Protein AF-A0A7S1VDK8-F1 (afdb_monomer_lite)

Organism: NCBI:txid1486929

Foldseek 3Di:
DVVVVVCVVCVVVVHDDDDDPDDPLVVQLVCQVVVVDDEAEDQDPVNVLSVRQWYWYPQDPVRDTDIDGSVCQLVDPLRNPADSNLNNQLVVCCPDPVHGHDPPDHSVNSSVVSSVPPDPDD

pLDDT: mean 92.48, std 7.74, range [46.47, 98.12]

Sequence (122 aa):
EMAAAAAAVCRALGVEVVRAPREADPQLAWLSRAGLVDAVITVDSDLLAYAVPVVVTQLRPDGVCNIYRRANLPRVPHAGSLSAQSFRHACILCGCDFLARVWGTSPDKAFQLVARNPEPTA

Secondary structure (DSSP, 8-state):
-HHHHHHHHHHHTT---PPPSS-HHHHHHHHHHTTS-S-EE-S-SHHHHTT-SEEEES--TTS--EEEEGGGGGGSTTTTT--HHHHHHHHHHT-BTTBPPPTT--HHHHHHHHHHSPPPP-

InterPro domains:
  IPR006084 XPG/Rad2 endonuclease [PR00853] (10-27)
  IPR006084 XPG/Rad2 endonuclease [PR00853] (31-51)
  IPR006084 XPG/Rad2 endonuclease [PR00853] (87-102)
  IPR006084 XPG/Rad2 endonuclease [PTHR11081] (6-115)
  IPR006086 XPG-I domain [PF00867] (14-97)
  IPR006086 XPG-I domain [SM00484] (11-98)
  IPR019974 XPG conserved site [PS00842] (14-28)
  IPR029060 PIN-like domain superfamily [SSF88723] (2-97)

Radius of gyration: 16.85 Å; chains: 1; bounding box: 35×29×46 Å

Structure (mmCIF, N/CA/C/O backbone):
data_AF-A0A7S1VDK8-F1
#
_entry.id   AF-A0A7S1VDK8-F1
#
loop_
_atom_site.group_PDB
_atom_site.id
_atom_site.type_symbol
_atom_site.label_atom_id
_atom_site.label_alt_id
_atom_site.label_comp_id
_atom_site.label_asym_id
_atom_site.label_entity_id
_atom_site.label_seq_id
_atom_site.pdbx_PDB_ins_code
_atom_site.Cartn_x
_atom_site.Cartn_y
_atom_site.Cartn_z
_atom_site.occupancy
_atom_site.B_iso_or_equiv
_atom_site.auth_seq_id
_atom_site.auth_comp_id
_atom_site.auth_asym_id
_atom_site.auth_atom_id
_atom_site.pdbx_PDB_model_num
ATOM 1 N N . GLU A 1 1 ? -16.971 -15.876 7.086 1.00 68.00 1 GLU A N 1
ATOM 2 C CA . GLU A 1 1 ? -17.187 -16.064 8.537 1.00 68.00 1 GLU A CA 1
ATOM 3 C C . GLU A 1 1 ? -16.184 -15.273 9.382 1.00 68.00 1 GLU A C 1
ATOM 5 O O . GLU A 1 1 ? -16.603 -14.347 10.066 1.00 68.00 1 GLU A O 1
ATOM 10 N N . MET A 1 2 ? -14.869 -15.506 9.238 1.00 90.50 2 MET A N 1
ATOM 11 C CA . MET A 1 2 ? -13.826 -14.783 9.997 1.00 90.50 2 MET A CA 1
ATOM 12 C C . MET A 1 2 ? -13.883 -13.251 9.879 1.00 90.50 2 MET A C 1
ATOM 14 O O . MET A 1 2 ? -13.807 -12.561 10.888 1.00 90.50 2 MET A O 1
ATOM 18 N N . ALA A 1 3 ? -14.067 -12.703 8.673 1.00 90.19 3 ALA A N 1
ATOM 19 C CA . ALA A 1 3 ? -14.117 -11.249 8.479 1.00 90.19 3 ALA A CA 1
ATOM 20 C C . ALA A 1 3 ? -15.297 -10.583 9.214 1.00 90.19 3 ALA A C 1
ATOM 22 O O . ALA A 1 3 ? -15.162 -9.485 9.746 1.00 90.19 3 ALA A O 1
ATOM 23 N N . ALA A 1 4 ? -16.452 -11.254 9.276 1.00 91.50 4 ALA A N 1
ATOM 24 C CA . ALA A 1 4 ? -17.625 -10.738 9.979 1.00 91.50 4 ALA A CA 1
ATOM 25 C C . ALA A 1 4 ? -17.426 -10.775 11.501 1.00 91.50 4 ALA A C 1
ATOM 27 O O . ALA A 1 4 ? -17.778 -9.814 12.184 1.00 91.50 4 ALA A O 1
ATOM 28 N N . ALA A 1 5 ? -16.811 -11.845 12.016 1.00 95.88 5 ALA A N 1
ATOM 29 C CA . ALA A 1 5 ? -16.450 -11.955 13.426 1.00 95.88 5 ALA A CA 1
ATOM 30 C C . ALA A 1 5 ? -15.423 -10.884 13.830 1.00 95.88 5 ALA A C 1
ATOM 32 O O . ALA A 1 5 ? -15.636 -10.173 14.810 1.00 95.88 5 ALA A O 1
ATOM 33 N N . ALA A 1 6 ? -14.366 -10.693 13.032 1.00 95.50 6 ALA A N 1
ATOM 34 C CA . ALA A 1 6 ? -13.381 -9.636 13.254 1.00 95.50 6 ALA A CA 1
ATOM 35 C C . ALA A 1 6 ? -14.037 -8.245 13.258 1.00 95.50 6 ALA A C 1
ATOM 37 O O . ALA A 1 6 ? -13.816 -7.456 14.175 1.00 95.50 6 ALA A O 1
ATOM 38 N N . ALA A 1 7 ? -14.923 -7.973 12.294 1.00 95.81 7 ALA A N 1
ATOM 39 C CA . ALA A 1 7 ? -15.669 -6.720 12.240 1.00 95.81 7 ALA A CA 1
ATOM 40 C C . ALA A 1 7 ? -16.547 -6.493 13.483 1.00 95.81 7 ALA A C 1
ATOM 42 O O . ALA A 1 7 ? -16.652 -5.363 13.958 1.00 95.81 7 ALA A O 1
ATOM 43 N N . ALA A 1 8 ? -17.183 -7.540 14.018 1.00 96.50 8 ALA A N 1
ATOM 44 C CA . ALA A 1 8 ? -17.976 -7.440 15.241 1.00 96.50 8 ALA A CA 1
ATOM 45 C C . ALA A 1 8 ? -17.106 -7.092 16.460 1.00 96.50 8 ALA A C 1
ATOM 47 O O . ALA A 1 8 ? -17.470 -6.200 17.224 1.00 96.50 8 ALA A O 1
ATOM 48 N N . VAL A 1 9 ? -15.937 -7.730 16.597 1.00 97.75 9 VAL A N 1
ATOM 49 C CA . VAL A 1 9 ? -14.976 -7.434 17.673 1.00 97.75 9 VAL A CA 1
ATOM 50 C C . VAL A 1 9 ? -14.471 -5.994 17.577 1.00 97.75 9 VAL A C 1
ATOM 52 O O . VAL A 1 9 ? -14.511 -5.273 18.570 1.00 97.75 9 VAL A O 1
ATOM 55 N N . CYS A 1 10 ? -14.067 -5.534 16.390 1.00 97.44 10 CYS A N 1
ATOM 56 C CA . CYS A 1 10 ? -13.628 -4.151 16.184 1.00 97.44 10 CYS A CA 1
ATOM 57 C C . CYS A 1 10 ? -14.706 -3.140 16.598 1.00 97.44 10 CYS A C 1
ATOM 59 O O . CYS A 1 10 ? -14.419 -2.214 17.354 1.00 97.44 10 CYS A O 1
ATOM 61 N N . ARG A 1 11 ? -15.961 -3.351 16.181 1.00 97.00 11 ARG A N 1
ATOM 62 C CA . ARG A 1 11 ? -17.072 -2.460 16.555 1.00 97.00 11 ARG A CA 1
ATOM 63 C C . ARG A 1 11 ? -17.343 -2.460 18.058 1.00 97.00 11 ARG A C 1
ATOM 65 O O . ARG A 1 11 ? -17.604 -1.400 18.614 1.00 97.00 11 ARG A O 1
ATOM 72 N N . ALA A 1 12 ? -17.250 -3.615 18.718 1.00 97.94 12 ALA A N 1
ATOM 73 C CA . ALA A 1 12 ? -17.385 -3.705 20.173 1.00 97.94 12 ALA A CA 1
ATOM 74 C C . ALA A 1 12 ? -16.277 -2.931 20.916 1.00 97.94 12 ALA A C 1
ATOM 76 O O . ALA A 1 12 ? -16.513 -2.423 22.008 1.00 97.94 12 ALA A O 1
ATOM 77 N N . LEU A 1 13 ? -15.095 -2.798 20.305 1.00 98.12 13 LEU A N 1
ATOM 78 C CA . LEU A 1 13 ? -13.973 -1.996 20.803 1.00 98.12 13 LEU A CA 1
ATOM 79 C C . LEU A 1 13 ? -14.048 -0.510 20.394 1.00 98.12 13 LEU A C 1
ATOM 81 O O . LEU A 1 13 ? -13.110 0.237 20.659 1.00 98.12 13 LEU A O 1
ATOM 85 N N . GLY A 1 14 ? -15.127 -0.070 19.736 1.00 97.81 14 GLY A N 1
ATOM 86 C CA . GLY A 1 14 ? -15.276 1.308 19.256 1.00 97.81 14 GLY A CA 1
ATOM 87 C C . GLY A 1 14 ? -14.428 1.646 18.024 1.00 97.81 14 GLY A C 1
ATOM 88 O O . GLY A 1 14 ? -14.254 2.821 17.710 1.00 97.81 14 GLY A O 1
ATOM 89 N N . VAL A 1 15 ? -13.902 0.639 17.321 1.00 97.25 15 VAL A N 1
ATOM 90 C CA . VAL A 1 15 ? -13.135 0.812 16.080 1.00 97.25 15 VAL A CA 1
ATOM 91 C C . VAL A 1 15 ? -14.088 0.826 14.887 1.00 97.25 15 VAL A C 1
ATOM 93 O O . VAL A 1 15 ? -14.901 -0.087 14.711 1.00 97.25 15 VAL A O 1
ATOM 96 N N . GLU A 1 16 ? -13.977 1.853 14.047 1.00 96.25 16 GLU A N 1
ATOM 97 C CA . GLU A 1 16 ? -14.764 1.964 12.820 1.00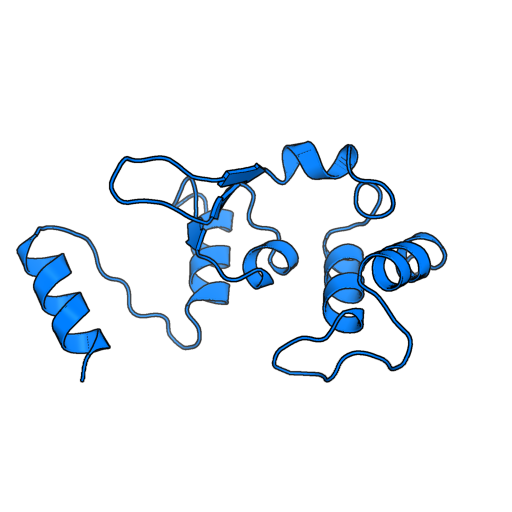 96.25 16 GLU A CA 1
ATOM 98 C C . GLU A 1 16 ? -14.393 0.856 11.823 1.00 96.25 16 GLU A C 1
ATOM 100 O O . GLU A 1 16 ? -13.220 0.562 11.589 1.00 96.25 16 GLU A O 1
ATOM 105 N N . VAL A 1 17 ? -15.408 0.233 11.216 1.00 96.25 17 VAL A N 1
ATOM 106 C CA . VAL A 1 17 ? -15.222 -0.822 10.214 1.00 96.25 17 VAL A CA 1
ATOM 107 C C . VAL A 1 17 ? -15.987 -0.474 8.951 1.00 96.25 17 VAL A C 1
ATOM 109 O O . VAL A 1 17 ? -17.217 -0.568 8.911 1.00 96.25 17 VAL A O 1
ATOM 112 N N . VAL A 1 18 ? -15.240 -0.165 7.895 1.00 94.69 18 VAL A N 1
ATOM 113 C CA . VAL A 1 18 ? -15.768 0.088 6.554 1.00 94.69 18 VAL A CA 1
ATOM 114 C C . VAL A 1 18 ? -15.617 -1.174 5.708 1.00 94.69 18 VAL A C 1
ATOM 116 O O . VAL A 1 18 ? -14.534 -1.748 5.608 1.00 94.69 18 VAL A O 1
ATOM 119 N N . ARG A 1 19 ? -16.706 -1.622 5.077 1.00 94.31 19 ARG A N 1
ATOM 120 C CA . ARG A 1 19 ? -16.663 -2.737 4.123 1.00 94.31 19 ARG A CA 1
ATOM 121 C C . ARG A 1 19 ? -16.397 -2.191 2.723 1.00 94.31 19 ARG A C 1
ATOM 123 O O . ARG A 1 19 ? -17.221 -1.448 2.198 1.00 94.31 19 ARG A O 1
ATOM 130 N N . ALA A 1 20 ? -15.278 -2.584 2.119 1.00 95.00 20 ALA A N 1
ATOM 131 C CA . ALA A 1 20 ? -14.969 -2.212 0.744 1.00 95.00 20 ALA A CA 1
ATOM 132 C C . ALA A 1 20 ? -16.025 -2.777 -0.236 1.00 95.00 20 ALA A C 1
ATOM 134 O O . ALA A 1 20 ? -16.499 -3.901 -0.038 1.00 95.00 20 ALA A O 1
ATOM 135 N N . PRO A 1 21 ? -16.387 -2.045 -1.308 1.00 93.12 21 PRO A N 1
ATOM 136 C CA . PRO A 1 21 ? -17.282 -2.557 -2.349 1.00 93.12 21 PRO A CA 1
ATOM 137 C C . PRO A 1 21 ? -16.700 -3.757 -3.106 1.00 93.12 21 PRO A C 1
ATOM 139 O O . PRO A 1 21 ? -17.446 -4.596 -3.608 1.00 93.12 21 PRO A O 1
ATOM 142 N N . ARG A 1 22 ? -15.365 -3.811 -3.210 1.00 89.88 22 ARG A N 1
ATOM 143 C CA . ARG A 1 22 ? -14.593 -4.895 -3.829 1.00 89.88 22 ARG A CA 1
ATOM 144 C C . ARG A 1 22 ? -13.382 -5.227 -2.950 1.00 89.88 22 ARG A C 1
ATOM 146 O O . ARG A 1 22 ? -13.562 -5.652 -1.816 1.00 89.88 22 ARG A O 1
ATOM 153 N N . GLU A 1 23 ? -12.172 -5.010 -3.449 1.00 92.31 23 GLU A N 1
ATOM 154 C CA . GLU A 1 23 ? -10.928 -5.230 -2.714 1.00 92.31 23 GLU A CA 1
ATOM 155 C C . GLU A 1 23 ? -10.644 -4.104 -1.715 1.00 92.31 23 GLU A C 1
ATOM 157 O O . GLU A 1 23 ? -11.031 -2.948 -1.920 1.00 92.31 23 GLU A O 1
ATOM 162 N N . ALA A 1 24 ? -9.956 -4.456 -0.627 1.00 94.38 24 ALA A N 1
ATOM 163 C CA . ALA A 1 24 ? -9.572 -3.508 0.411 1.00 94.38 24 ALA A CA 1
ATOM 164 C C . ALA A 1 24 ? -8.537 -2.493 -0.099 1.00 94.38 24 ALA A C 1
ATOM 166 O O . ALA A 1 24 ? -8.658 -1.307 0.200 1.00 94.38 24 ALA A O 1
ATOM 167 N N . ASP A 1 25 ? -7.580 -2.918 -0.921 1.00 95.25 25 ASP A N 1
ATOM 168 C CA . ASP A 1 25 ? -6.448 -2.085 -1.339 1.00 95.25 25 ASP A CA 1
ATOM 169 C C . ASP A 1 25 ? -6.857 -0.849 -2.156 1.00 95.25 25 ASP A C 1
ATOM 171 O O . ASP A 1 25 ? -6.477 0.266 -1.777 1.00 95.25 25 ASP A O 1
ATOM 175 N N . PRO A 1 26 ? -7.717 -0.958 -3.192 1.00 94.44 26 PRO A N 1
ATOM 176 C CA . PRO A 1 26 ? -8.265 0.218 -3.865 1.00 94.44 26 PRO A CA 1
ATOM 177 C C . PRO A 1 26 ? -9.051 1.144 -2.927 1.00 94.44 26 PRO A C 1
ATOM 179 O O . PRO A 1 26 ? -8.995 2.366 -3.085 1.00 94.44 26 PRO A O 1
ATOM 182 N N . GLN A 1 27 ? -9.781 0.587 -1.952 1.00 97.00 27 GLN A N 1
ATOM 183 C CA . GLN A 1 27 ? -10.560 1.371 -0.989 1.00 97.00 27 GLN A CA 1
ATOM 184 C C . GLN A 1 27 ? -9.641 2.153 -0.040 1.00 97.00 27 GLN A C 1
ATOM 186 O O . GLN A 1 27 ? -9.860 3.345 0.182 1.00 97.00 27 GLN A O 1
ATOM 191 N N . LEU A 1 28 ? -8.591 1.515 0.480 1.00 97.44 28 LEU A N 1
ATOM 192 C CA . LEU A 1 28 ? -7.576 2.139 1.332 1.00 97.44 28 LEU A CA 1
ATOM 193 C C . LEU A 1 28 ? -6.808 3.226 0.573 1.00 97.44 28 LEU A C 1
ATOM 195 O O . LEU A 1 28 ? -6.604 4.327 1.090 1.00 97.44 28 LEU A O 1
ATOM 199 N N . ALA A 1 29 ? -6.448 2.958 -0.683 1.00 96.75 29 ALA A N 1
ATOM 200 C CA . ALA A 1 29 ? -5.812 3.944 -1.543 1.00 96.75 29 ALA A CA 1
ATOM 201 C C . ALA A 1 29 ? -6.705 5.163 -1.801 1.00 96.75 29 ALA A C 1
ATOM 203 O O . ALA A 1 29 ? -6.221 6.298 -1.786 1.00 96.75 29 ALA A O 1
ATOM 204 N N . TRP A 1 30 ? -8.004 4.950 -2.022 1.00 96.81 30 TRP A N 1
ATOM 205 C CA . TRP A 1 30 ? -8.960 6.042 -2.184 1.00 96.81 30 TRP A CA 1
ATOM 206 C C . TRP A 1 30 ? -9.090 6.878 -0.907 1.00 96.81 30 TRP A C 1
ATOM 208 O O . TRP A 1 30 ? -8.961 8.098 -0.987 1.00 96.81 30 TRP A O 1
ATOM 218 N N . LEU A 1 31 ? -9.261 6.242 0.259 1.00 97.56 31 LEU A N 1
ATOM 219 C CA . LEU A 1 31 ? -9.354 6.929 1.557 1.00 97.56 31 LEU A CA 1
ATOM 220 C C . LEU A 1 31 ? -8.124 7.806 1.817 1.00 97.56 31 LEU A C 1
ATOM 222 O O . LEU A 1 31 ? -8.251 8.965 2.211 1.00 97.56 31 LEU A O 1
ATOM 226 N N . SER A 1 32 ? -6.933 7.272 1.536 1.00 97.38 32 SER A N 1
ATOM 227 C CA . SER A 1 32 ? -5.683 8.010 1.704 1.00 97.38 32 SER A CA 1
ATOM 228 C C . SER A 1 32 ? -5.583 9.199 0.743 1.00 97.38 32 SER A C 1
ATOM 230 O O . SER A 1 32 ? -5.247 10.306 1.158 1.00 97.38 32 SER A O 1
ATOM 232 N N . ARG A 1 33 ? -5.944 9.017 -0.534 1.00 94.56 33 ARG A N 1
ATOM 233 C CA . ARG A 1 33 ? -5.957 10.108 -1.527 1.00 94.56 33 ARG A CA 1
ATOM 234 C C . ARG A 1 33 ? -7.015 11.174 -1.242 1.00 94.56 33 ARG A C 1
ATOM 236 O O . ARG A 1 33 ? -6.809 12.325 -1.612 1.00 94.56 33 ARG A O 1
ATOM 243 N N . ALA A 1 34 ? -8.124 10.795 -0.612 1.00 96.69 34 ALA A N 1
ATOM 244 C CA . ALA A 1 34 ? -9.175 11.709 -0.176 1.00 96.69 34 ALA A CA 1
ATOM 245 C C . ALA A 1 34 ? -8.803 12.494 1.097 1.00 96.69 34 ALA A C 1
ATOM 247 O O . ALA A 1 34 ? -9.565 13.365 1.505 1.00 96.69 34 ALA A O 1
ATOM 248 N N . GLY A 1 35 ? -7.656 12.202 1.726 1.00 96.62 35 GLY A N 1
ATOM 249 C CA . GLY A 1 35 ? -7.225 12.853 2.967 1.00 96.62 35 GLY A CA 1
ATOM 250 C C . GLY A 1 35 ? -8.015 12.412 4.201 1.00 96.62 35 GLY A C 1
ATOM 251 O O . GLY A 1 35 ? -8.024 13.121 5.199 1.00 96.62 35 GLY A O 1
ATOM 252 N N . LEU A 1 36 ? -8.690 11.259 4.133 1.00 97.62 36 LEU A N 1
ATOM 253 C CA . LEU A 1 36 ? -9.491 10.717 5.236 1.00 97.62 36 LEU A CA 1
ATOM 254 C C . LEU A 1 36 ? -8.657 9.883 6.219 1.00 97.62 36 LEU A C 1
ATOM 256 O O . LEU A 1 36 ? -9.119 9.595 7.318 1.00 97.62 36 LEU A O 1
ATOM 260 N N . VAL A 1 37 ? -7.447 9.478 5.820 1.00 97.56 37 VAL A N 1
ATOM 261 C CA . VAL A 1 37 ? -6.500 8.727 6.656 1.00 97.56 37 VAL A CA 1
ATOM 262 C C . VAL A 1 37 ? -5.067 9.203 6.419 1.00 97.56 37 VAL A C 1
ATOM 264 O O . VAL A 1 37 ? -4.685 9.502 5.284 1.00 97.56 37 VAL A O 1
ATOM 267 N N . ASP A 1 38 ? -4.254 9.205 7.476 1.00 97.44 38 ASP A N 1
ATOM 268 C CA . ASP A 1 38 ? -2.851 9.646 7.425 1.00 97.44 38 ASP A CA 1
ATOM 269 C C . ASP A 1 38 ? -1.883 8.568 6.913 1.00 97.44 38 ASP A C 1
ATOM 271 O O . ASP A 1 38 ? -0.832 8.873 6.343 1.00 97.44 38 ASP A O 1
ATOM 275 N N . ALA A 1 39 ? -2.214 7.295 7.136 1.00 97.38 39 ALA A N 1
ATOM 276 C CA . ALA A 1 39 ? -1.391 6.153 6.757 1.00 97.38 39 ALA A CA 1
ATOM 277 C C . ALA A 1 39 ? -2.240 4.894 6.553 1.00 97.38 39 ALA A C 1
ATOM 279 O O . ALA A 1 39 ? -3.310 4.744 7.141 1.00 97.38 39 ALA A O 1
ATOM 280 N N . VAL A 1 40 ? -1.724 3.966 5.747 1.00 98.00 40 VAL A N 1
ATOM 281 C CA . VAL A 1 40 ? -2.314 2.636 5.551 1.00 98.00 40 VAL A CA 1
ATOM 282 C C . VAL A 1 40 ? -1.395 1.589 6.167 1.00 98.00 40 VAL A C 1
ATOM 284 O O . VAL A 1 40 ? -0.207 1.560 5.858 1.00 98.00 40 VAL A O 1
ATOM 287 N N . ILE A 1 41 ? -1.936 0.723 7.024 1.00 97.06 41 ILE A N 1
ATOM 288 C CA . ILE A 1 41 ? -1.204 -0.419 7.584 1.00 97.06 41 ILE A CA 1
ATOM 289 C C . ILE A 1 41 ? -1.532 -1.653 6.746 1.00 97.06 41 ILE A C 1
ATOM 291 O O . ILE A 1 41 ? -2.690 -2.056 6.674 1.00 97.06 41 ILE A O 1
ATOM 295 N N . THR A 1 42 ? -0.526 -2.249 6.112 1.00 95.75 42 THR A N 1
ATOM 296 C CA . THR A 1 42 ? -0.682 -3.467 5.305 1.00 95.75 42 THR A CA 1
ATOM 297 C C . THR A 1 42 ? 0.668 -4.155 5.105 1.00 95.75 42 THR A C 1
ATOM 299 O O . THR A 1 42 ? 1.721 -3.539 5.253 1.00 95.75 42 THR A O 1
ATOM 302 N N . VAL A 1 43 ? 0.653 -5.447 4.791 1.00 93.44 43 VAL A N 1
ATOM 303 C CA . VAL A 1 43 ? 1.836 -6.174 4.294 1.00 93.44 43 VAL A CA 1
ATOM 304 C C . VAL A 1 43 ? 1.837 -6.297 2.771 1.00 93.44 43 VAL A C 1
ATOM 306 O O . VAL A 1 43 ? 2.835 -6.736 2.207 1.00 93.44 43 VAL A O 1
ATOM 309 N N . ASP A 1 44 ? 0.741 -5.896 2.127 1.00 92.44 44 ASP A N 1
ATOM 310 C CA . ASP A 1 44 ? 0.592 -5.930 0.681 1.00 92.44 44 ASP A CA 1
ATOM 311 C C . ASP A 1 44 ? 1.343 -4.770 0.014 1.00 92.44 44 ASP A C 1
ATOM 313 O O . ASP A 1 44 ? 1.301 -3.616 0.461 1.00 92.44 44 ASP A O 1
ATOM 317 N N . SER A 1 45 ? 2.057 -5.082 -1.064 1.00 91.50 45 SER A N 1
ATOM 318 C CA . SER A 1 45 ? 2.832 -4.115 -1.837 1.00 91.50 45 SER A CA 1
ATOM 319 C C . SER A 1 45 ? 2.009 -3.363 -2.883 1.00 91.50 45 SER A C 1
ATOM 321 O O . SER A 1 45 ? 2.485 -2.345 -3.400 1.00 91.50 45 SER A O 1
ATOM 323 N N . ASP A 1 46 ? 0.779 -3.788 -3.168 1.00 93.56 46 ASP A N 1
ATOM 324 C CA . ASP A 1 46 ? -0.078 -3.175 -4.189 1.00 93.56 46 ASP A CA 1
ATOM 325 C C . ASP A 1 46 ? -0.357 -1.689 -3.920 1.00 93.56 46 ASP A C 1
ATOM 327 O O . ASP A 1 46 ? -0.427 -0.862 -4.839 1.00 93.56 46 ASP A O 1
ATOM 331 N N . LEU A 1 47 ? -0.397 -1.292 -2.646 1.00 95.31 47 LEU A N 1
ATOM 332 C CA . LEU A 1 47 ? -0.608 0.095 -2.222 1.00 95.31 47 LEU A CA 1
ATOM 333 C C . LEU A 1 47 ? 0.507 1.039 -2.709 1.00 95.31 47 LEU A C 1
ATOM 335 O O . LEU A 1 47 ? 0.272 2.244 -2.873 1.00 95.31 47 LEU A O 1
ATOM 339 N N . LEU A 1 48 ? 1.697 0.508 -3.016 1.00 94.38 48 LEU A N 1
ATOM 340 C CA . LEU A 1 48 ? 2.779 1.270 -3.643 1.00 94.38 48 LEU A CA 1
ATOM 341 C C . LEU A 1 48 ? 2.407 1.668 -5.082 1.00 94.38 48 LEU A C 1
ATOM 343 O O . LEU A 1 48 ? 2.593 2.827 -5.475 1.00 94.38 48 LEU A O 1
ATOM 347 N N . ALA A 1 49 ? 1.818 0.745 -5.849 1.00 94.25 49 ALA A N 1
ATOM 348 C CA . ALA A 1 49 ? 1.342 0.982 -7.215 1.00 94.25 49 ALA A CA 1
ATOM 349 C C . ALA A 1 49 ? 0.110 1.909 -7.252 1.00 94.25 49 ALA A C 1
ATOM 351 O O . ALA A 1 49 ? -0.058 2.709 -8.185 1.00 94.25 49 ALA A O 1
ATOM 352 N N . TYR A 1 50 ? -0.716 1.875 -6.201 1.00 95.12 50 TYR A N 1
ATOM 353 C CA . TYR A 1 50 ? -1.813 2.827 -5.989 1.00 95.12 50 TYR A CA 1
ATOM 354 C C . TYR A 1 50 ? -1.372 4.223 -5.534 1.00 95.12 50 TYR A C 1
ATOM 356 O O . TYR A 1 50 ? -2.210 5.122 -5.431 1.00 95.12 50 TYR A O 1
ATOM 364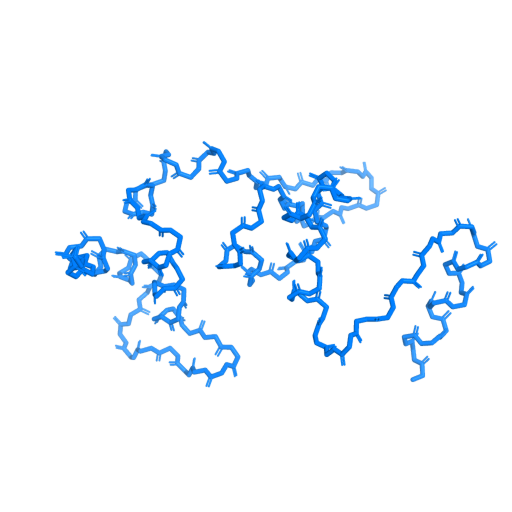 N N . ALA A 1 51 ? -0.070 4.434 -5.343 1.00 94.62 51 ALA A N 1
ATOM 365 C CA . ALA A 1 51 ? 0.520 5.712 -4.974 1.00 94.62 51 ALA A CA 1
ATOM 366 C C . ALA A 1 51 ? 0.129 6.247 -3.590 1.00 94.62 51 ALA A C 1
ATOM 368 O O . ALA A 1 51 ? 0.104 7.464 -3.387 1.00 94.62 51 ALA A O 1
ATOM 369 N N . VAL A 1 52 ? -0.108 5.354 -2.626 1.00 97.19 52 VAL A N 1
ATOM 370 C CA . VAL A 1 52 ? -0.370 5.748 -1.236 1.00 97.19 52 VAL A CA 1
ATOM 371 C C . VAL A 1 52 ? 0.836 6.514 -0.654 1.00 97.19 52 VAL A C 1
ATOM 373 O O . VAL A 1 52 ? 1.971 6.046 -0.784 1.00 97.19 52 VAL A O 1
ATOM 376 N N . PRO A 1 53 ? 0.641 7.692 -0.023 1.00 96.56 53 PRO A N 1
ATOM 377 C CA . PRO A 1 53 ? 1.737 8.513 0.497 1.00 96.56 53 PRO A CA 1
ATOM 378 C C . PRO A 1 53 ? 2.532 7.870 1.636 1.00 96.56 53 PRO A C 1
ATOM 380 O O . PRO A 1 53 ? 3.758 8.011 1.672 1.00 96.56 53 PRO A O 1
ATOM 383 N N . VAL A 1 54 ? 1.853 7.192 2.566 1.00 97.75 54 VAL A N 1
ATOM 384 C CA . VAL A 1 54 ? 2.460 6.563 3.746 1.00 97.75 54 VAL A CA 1
ATOM 385 C C . VAL A 1 54 ? 1.883 5.165 3.928 1.00 97.75 54 VAL A C 1
ATOM 387 O O . VAL A 1 54 ? 0.679 5.006 4.128 1.00 97.75 54 VAL A O 1
ATOM 390 N N . VAL A 1 55 ? 2.757 4.162 3.879 1.00 98.06 55 VAL A N 1
ATOM 391 C CA . VAL A 1 55 ? 2.398 2.759 4.109 1.00 98.06 55 VAL A CA 1
ATOM 392 C C . VAL A 1 55 ? 3.233 2.225 5.264 1.00 98.06 55 VAL A C 1
ATOM 394 O O . VAL A 1 55 ? 4.460 2.338 5.259 1.00 98.06 55 VAL A O 1
ATOM 397 N N . VAL A 1 56 ? 2.568 1.657 6.262 1.00 97.94 56 VAL A N 1
ATOM 398 C CA . VAL A 1 56 ? 3.186 1.008 7.416 1.00 97.94 56 VAL A CA 1
ATOM 399 C C . VAL A 1 56 ? 3.120 -0.496 7.195 1.00 97.94 56 VAL A C 1
ATOM 401 O O . VAL A 1 56 ? 2.041 -1.055 7.016 1.00 97.94 56 VAL A O 1
ATOM 404 N N . THR A 1 57 ? 4.274 -1.150 7.214 1.00 96.88 57 THR A N 1
ATOM 405 C CA . THR A 1 57 ? 4.410 -2.590 6.978 1.00 96.88 57 THR A CA 1
ATOM 406 C C . THR A 1 57 ? 5.079 -3.258 8.173 1.00 96.88 57 THR A C 1
ATOM 408 O O . THR A 1 57 ? 5.768 -2.604 8.959 1.00 96.88 57 THR A O 1
ATOM 411 N N . GLN A 1 58 ? 4.880 -4.571 8.317 1.00 94.81 58 GLN A N 1
ATOM 412 C CA . GLN A 1 58 ? 5.501 -5.378 9.377 1.00 94.81 58 GLN A CA 1
ATOM 413 C C . GLN A 1 58 ? 5.262 -4.820 10.795 1.00 94.81 58 GLN A C 1
ATOM 415 O O . GLN A 1 58 ? 6.157 -4.858 11.637 1.00 94.81 58 GLN A O 1
ATOM 420 N N . LEU A 1 59 ? 4.065 -4.278 11.059 1.00 96.25 59 LEU A N 1
ATOM 421 C CA . LEU A 1 59 ? 3.701 -3.782 12.385 1.00 96.25 59 LEU A CA 1
ATOM 422 C C . LEU A 1 59 ? 3.632 -4.942 13.381 1.00 96.25 59 LEU A C 1
ATOM 424 O O . LEU A 1 59 ? 2.813 -5.851 13.247 1.00 96.25 59 LEU A O 1
ATOM 428 N N . ARG A 1 60 ? 4.500 -4.889 14.386 1.00 95.31 60 ARG A N 1
ATOM 429 C CA . ARG A 1 60 ? 4.574 -5.852 15.482 1.00 95.31 60 ARG A CA 1
ATOM 430 C C . ARG A 1 60 ? 3.725 -5.405 16.678 1.00 95.31 60 ARG A C 1
ATOM 432 O O . ARG A 1 60 ? 3.486 -4.208 16.838 1.00 95.31 60 ARG A O 1
ATOM 439 N N . PRO A 1 61 ? 3.336 -6.334 17.573 1.00 95.12 61 PRO A N 1
ATOM 440 C CA . PRO A 1 61 ? 2.595 -6.000 18.794 1.00 95.12 61 PRO A CA 1
ATOM 441 C C . PRO A 1 61 ? 3.302 -5.010 19.731 1.00 95.12 61 PRO A C 1
ATOM 443 O O . PRO A 1 61 ? 2.641 -4.317 20.494 1.00 95.12 61 PRO A O 1
ATOM 446 N N . ASP A 1 62 ? 4.631 -4.928 19.676 1.00 96.50 62 ASP A N 1
ATOM 447 C CA . ASP A 1 62 ? 5.435 -3.982 20.457 1.00 96.50 62 ASP A CA 1
ATOM 448 C C . ASP A 1 62 ? 5.628 -2.619 19.765 1.00 96.50 62 ASP A C 1
ATOM 450 O O . ASP A 1 62 ? 6.408 -1.791 20.227 1.00 96.50 62 ASP A O 1
ATOM 454 N N . GLY A 1 63 ? 4.925 -2.376 18.654 1.00 94.25 63 GLY A N 1
ATOM 455 C CA . GLY A 1 63 ? 4.918 -1.100 17.936 1.00 94.25 63 GLY A CA 1
ATOM 456 C C . GLY A 1 63 ? 6.058 -0.920 16.931 1.00 94.25 63 GLY A C 1
ATOM 457 O O . GLY A 1 63 ? 6.068 0.063 16.188 1.00 94.25 63 GLY A O 1
ATOM 458 N N . VAL A 1 64 ? 7.000 -1.864 16.849 1.00 97.19 64 VAL A N 1
ATOM 459 C CA . VAL A 1 64 ? 8.054 -1.842 15.826 1.00 97.19 64 VAL A CA 1
ATOM 460 C C . VAL A 1 64 ? 7.430 -2.081 14.449 1.00 97.19 64 VAL A C 1
ATOM 462 O O . VAL A 1 64 ? 6.677 -3.035 14.260 1.00 97.19 64 VAL A O 1
ATOM 465 N N . CYS A 1 65 ? 7.742 -1.221 13.480 1.00 97.19 65 CYS A N 1
ATOM 466 C CA . CYS A 1 65 ? 7.236 -1.314 12.111 1.00 97.19 65 CYS A CA 1
ATOM 467 C C . CYS A 1 65 ? 8.202 -0.684 11.101 1.00 97.19 65 CYS A C 1
ATOM 469 O O . CYS A 1 65 ? 9.086 0.096 11.464 1.00 97.19 65 CYS A O 1
ATOM 471 N N . ASN A 1 66 ? 7.993 -0.984 9.821 1.00 96.88 66 ASN A N 1
ATOM 472 C CA . ASN A 1 66 ? 8.661 -0.308 8.715 1.00 96.88 66 ASN A CA 1
ATOM 473 C C . ASN A 1 66 ? 7.711 0.710 8.089 1.00 96.88 66 ASN A C 1
ATOM 475 O O . ASN A 1 66 ? 6.554 0.399 7.811 1.00 96.88 66 ASN A O 1
ATOM 479 N N . ILE A 1 67 ? 8.212 1.911 7.804 1.00 97.00 67 ILE A N 1
ATOM 480 C CA . ILE A 1 67 ? 7.408 2.982 7.208 1.00 97.00 67 ILE A CA 1
ATOM 481 C C . ILE A 1 67 ? 7.951 3.313 5.823 1.00 97.00 67 ILE A C 1
ATOM 483 O O . ILE A 1 67 ? 9.034 3.883 5.675 1.00 97.00 67 ILE A O 1
ATOM 487 N N . TYR A 1 68 ? 7.157 3.011 4.802 1.00 96.00 68 TYR A N 1
ATOM 488 C CA . TYR A 1 68 ? 7.343 3.552 3.468 1.00 96.00 68 TYR A CA 1
ATOM 489 C C . TYR A 1 68 ? 6.727 4.951 3.394 1.00 96.00 68 TYR A C 1
ATOM 491 O O . TYR A 1 68 ? 5.580 5.172 3.787 1.00 96.00 68 TYR A O 1
ATOM 499 N N . ARG A 1 69 ? 7.487 5.900 2.843 1.00 96.75 69 ARG A N 1
ATOM 500 C CA . ARG A 1 69 ? 6.988 7.227 2.477 1.00 96.75 69 ARG A CA 1
ATOM 501 C C . ARG A 1 69 ? 7.246 7.458 1.004 1.00 96.75 69 ARG A C 1
ATOM 503 O O . ARG A 1 69 ? 8.400 7.464 0.576 1.00 96.75 69 ARG A O 1
ATOM 510 N N . ARG A 1 70 ? 6.194 7.755 0.248 1.00 94.44 70 ARG A N 1
ATOM 511 C CA . ARG A 1 70 ? 6.301 8.092 -1.175 1.00 94.44 70 ARG A CA 1
ATOM 512 C C . ARG A 1 70 ? 7.202 9.304 -1.420 1.00 94.44 70 ARG A C 1
ATOM 514 O O . ARG A 1 70 ? 7.907 9.340 -2.417 1.00 94.44 70 ARG A O 1
ATOM 521 N N . ALA A 1 71 ? 7.260 10.245 -0.477 1.00 95.38 71 ALA A N 1
ATOM 522 C CA . ALA A 1 71 ? 8.182 11.382 -0.522 1.00 95.38 71 ALA A CA 1
ATOM 523 C C . ALA A 1 71 ? 9.673 10.977 -0.554 1.00 95.38 71 ALA A C 1
ATOM 525 O O . ALA A 1 71 ? 10.507 11.759 -1.000 1.00 95.38 71 ALA A O 1
ATOM 526 N N . ASN A 1 72 ? 10.014 9.758 -0.119 1.00 95.50 72 ASN A N 1
ATOM 527 C CA . ASN A 1 72 ? 11.373 9.219 -0.199 1.00 95.50 72 ASN A CA 1
ATOM 528 C C . ASN A 1 72 ? 11.646 8.487 -1.520 1.00 95.50 72 ASN A C 1
ATOM 530 O O . ASN A 1 72 ? 12.804 8.183 -1.804 1.00 95.50 72 ASN A O 1
ATOM 534 N N . LEU A 1 73 ? 10.619 8.224 -2.337 1.00 93.62 73 LEU A N 1
ATOM 535 C CA . LEU A 1 73 ? 10.756 7.527 -3.615 1.00 93.62 73 LEU A CA 1
ATOM 536 C C . LEU A 1 73 ? 11.779 8.178 -4.564 1.00 93.62 73 LEU A C 1
ATOM 538 O O . LEU A 1 73 ? 12.537 7.421 -5.164 1.00 93.62 73 LEU A O 1
ATOM 542 N N . PRO A 1 74 ? 11.911 9.522 -4.652 1.00 93.88 74 PRO A N 1
ATOM 543 C CA . PRO A 1 74 ? 12.946 10.170 -5.466 1.00 93.88 74 PRO A CA 1
ATOM 544 C C . PRO A 1 74 ? 14.387 9.734 -5.157 1.00 93.88 74 PRO A C 1
ATOM 546 O O . PRO A 1 74 ? 15.272 9.920 -5.984 1.00 93.88 74 PRO A O 1
ATOM 549 N N . ARG A 1 75 ? 14.639 9.149 -3.977 1.00 94.06 75 ARG A N 1
ATOM 550 C CA . ARG A 1 75 ? 15.960 8.646 -3.563 1.00 94.06 75 ARG A CA 1
ATOM 551 C C . ARG A 1 75 ? 16.238 7.218 -4.042 1.00 94.06 75 ARG A C 1
ATOM 553 O O . ARG A 1 75 ? 17.353 6.735 -3.874 1.00 94.06 75 ARG A O 1
ATOM 560 N N . VAL A 1 76 ? 15.238 6.529 -4.589 1.00 92.19 76 VAL A N 1
ATOM 561 C CA . VAL A 1 76 ? 15.343 5.134 -5.026 1.00 92.19 76 VAL A CA 1
ATOM 562 C C . VAL A 1 76 ? 15.785 5.098 -6.494 1.00 92.19 76 VAL A C 1
ATOM 564 O O . VAL A 1 76 ? 15.084 5.656 -7.345 1.00 92.19 76 VAL A O 1
ATOM 567 N N . PRO A 1 77 ? 16.913 4.443 -6.828 1.00 90.94 77 PRO A N 1
ATOM 568 C CA . PRO A 1 77 ? 17.376 4.324 -8.207 1.00 90.94 77 PRO A CA 1
ATOM 569 C C . PRO A 1 77 ? 16.300 3.752 -9.134 1.00 90.94 77 PRO A C 1
ATOM 571 O O . PRO A 1 77 ? 15.587 2.821 -8.766 1.00 90.94 77 PRO A O 1
ATOM 574 N N . HIS A 1 78 ? 16.196 4.308 -10.344 1.00 89.31 78 HIS A N 1
ATOM 575 C CA . HIS A 1 78 ? 15.229 3.955 -11.398 1.00 89.31 78 HIS A CA 1
ATOM 576 C C . HIS A 1 78 ? 13.751 4.200 -11.072 1.00 89.31 78 HIS A C 1
ATOM 578 O O . HIS A 1 78 ? 13.014 4.576 -11.973 1.00 89.31 78 HIS A O 1
ATOM 584 N N . ALA A 1 79 ? 13.313 4.042 -9.823 1.00 91.12 79 ALA A N 1
ATOM 585 C CA . ALA A 1 79 ? 11.938 4.295 -9.407 1.00 91.12 79 ALA A CA 1
ATOM 586 C C . ALA A 1 79 ? 11.662 5.781 -9.128 1.00 91.12 79 ALA A C 1
ATOM 588 O O . ALA A 1 79 ? 10.555 6.259 -9.370 1.00 91.12 79 ALA A O 1
ATOM 589 N N . GLY A 1 80 ? 12.660 6.518 -8.634 1.00 89.00 80 GLY A N 1
ATOM 590 C CA . GLY A 1 80 ? 12.498 7.894 -8.166 1.00 89.00 80 GLY A CA 1
ATOM 591 C C . GLY A 1 80 ? 12.187 8.928 -9.245 1.00 89.00 80 GLY A C 1
ATOM 592 O O . GLY A 1 80 ? 11.617 9.970 -8.932 1.00 89.00 80 GLY A O 1
ATOM 593 N N . SER A 1 81 ? 12.520 8.636 -10.503 1.00 87.75 81 SER A N 1
ATOM 594 C CA . SER A 1 81 ? 12.210 9.487 -11.657 1.00 87.75 81 SER A CA 1
ATOM 595 C C . SER A 1 81 ? 10.912 9.100 -12.369 1.00 87.75 81 SER A C 1
ATOM 597 O O . SER A 1 81 ? 10.536 9.756 -13.339 1.00 87.75 81 SER A O 1
ATOM 599 N N . LEU A 1 82 ? 10.229 8.034 -11.936 1.00 92.31 82 LEU A N 1
ATOM 600 C CA . LEU A 1 82 ? 9.020 7.560 -12.605 1.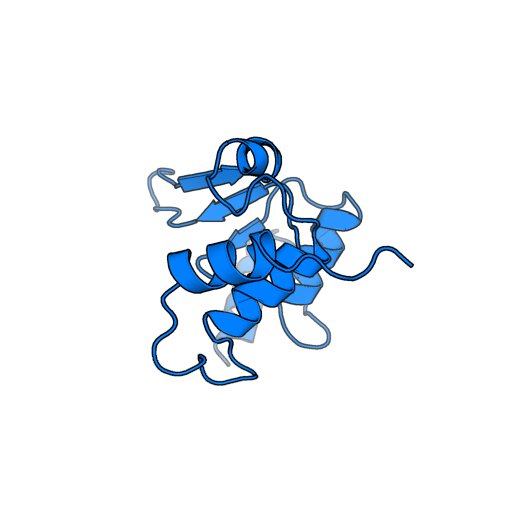00 92.31 82 LEU A CA 1
ATOM 601 C C . LEU A 1 82 ? 7.794 8.371 -12.191 1.00 92.31 82 LEU A C 1
ATOM 603 O O . LEU A 1 82 ? 7.573 8.665 -11.014 1.00 92.31 82 LEU A O 1
ATOM 607 N N . SER A 1 83 ? 6.927 8.640 -13.167 1.00 92.38 83 SER A N 1
ATOM 608 C CA . SER A 1 83 ? 5.557 9.068 -12.892 1.00 92.38 83 SER A CA 1
ATOM 609 C C . SER A 1 83 ? 4.799 7.973 -12.125 1.00 92.38 83 SER A C 1
ATOM 611 O O . SER A 1 83 ? 5.189 6.803 -12.118 1.00 92.38 83 SER A O 1
ATOM 613 N N . ALA A 1 84 ? 3.668 8.316 -11.500 1.00 91.62 84 ALA A N 1
ATOM 614 C CA . ALA A 1 84 ? 2.827 7.321 -10.826 1.00 91.62 84 ALA A CA 1
ATOM 615 C C . ALA A 1 84 ? 2.353 6.202 -11.773 1.00 91.62 84 ALA A C 1
ATOM 617 O O . ALA A 1 84 ? 2.238 5.049 -11.358 1.00 91.62 84 ALA A O 1
ATOM 618 N N . GLN A 1 85 ? 2.104 6.539 -13.039 1.00 92.62 85 GLN A N 1
ATOM 619 C CA . GLN A 1 85 ? 1.704 5.588 -14.070 1.00 92.62 85 GLN A CA 1
ATOM 620 C C . GLN A 1 85 ? 2.869 4.680 -14.474 1.00 92.62 85 GLN A C 1
ATOM 622 O O . GLN A 1 85 ? 2.727 3.462 -14.445 1.00 92.62 85 GLN A O 1
ATOM 627 N N . SER A 1 86 ? 4.044 5.245 -14.757 1.00 93.88 86 SER A N 1
ATOM 628 C CA . SER A 1 86 ? 5.232 4.456 -15.102 1.00 93.88 86 SER A CA 1
ATOM 629 C C . SER A 1 86 ? 5.669 3.554 -13.943 1.00 93.88 86 SER A C 1
ATOM 631 O O . SER A 1 86 ? 6.000 2.391 -14.154 1.00 93.88 86 SER A O 1
ATOM 633 N N . PHE A 1 87 ? 5.586 4.035 -12.698 1.00 94.69 87 PHE A N 1
ATOM 634 C CA . PHE A 1 87 ? 5.827 3.209 -11.513 1.00 94.69 87 PHE A CA 1
ATOM 635 C C . PHE A 1 87 ? 4.877 2.002 -11.470 1.00 94.69 87 PHE A C 1
ATOM 637 O O . PHE A 1 87 ? 5.312 0.876 -11.241 1.00 94.69 87 PHE A O 1
ATOM 644 N N . ARG A 1 88 ? 3.588 2.213 -11.765 1.00 93.94 88 ARG A N 1
ATOM 645 C CA . ARG A 1 88 ? 2.598 1.132 -11.851 1.00 93.94 88 ARG A CA 1
ATOM 646 C C . ARG A 1 88 ? 2.915 0.142 -12.971 1.00 93.94 88 ARG A C 1
ATOM 648 O O . ARG A 1 88 ? 2.797 -1.056 -12.748 1.00 93.94 88 ARG A O 1
ATOM 655 N N . HIS A 1 89 ? 3.340 0.610 -14.145 1.00 93.00 89 HIS A N 1
ATOM 656 C CA . HIS A 1 89 ? 3.767 -0.279 -15.232 1.00 93.00 89 HIS A CA 1
ATOM 657 C C . HIS A 1 89 ? 4.962 -1.141 -14.811 1.00 93.00 89 HIS A C 1
ATOM 659 O O . HIS A 1 89 ? 4.965 -2.342 -15.072 1.00 93.00 89 HIS A O 1
ATOM 665 N N . ALA A 1 90 ? 5.927 -0.573 -14.082 1.00 94.06 90 ALA A N 1
ATOM 666 C CA . ALA A 1 90 ? 7.031 -1.348 -13.521 1.00 94.06 90 ALA A CA 1
ATOM 667 C C . ALA A 1 90 ? 6.531 -2.422 -12.538 1.00 94.06 90 ALA A C 1
ATOM 669 O O . ALA A 1 90 ? 6.941 -3.573 -12.656 1.00 94.06 90 ALA A O 1
ATOM 670 N N . CYS A 1 91 ? 5.591 -2.093 -11.641 1.00 94.06 91 CYS A N 1
ATOM 671 C CA . CYS A 1 91 ? 4.952 -3.079 -10.760 1.00 94.06 91 CYS A CA 1
ATOM 672 C C . CYS A 1 91 ? 4.251 -4.201 -11.544 1.00 94.06 91 CYS A C 1
ATOM 674 O O . CYS A 1 91 ? 4.426 -5.366 -11.210 1.00 94.06 91 CYS A O 1
ATOM 676 N N . ILE A 1 92 ? 3.524 -3.881 -12.620 1.00 93.56 92 ILE A N 1
ATOM 677 C CA . ILE A 1 92 ? 2.876 -4.893 -13.473 1.00 93.56 92 ILE A CA 1
ATOM 678 C C . ILE A 1 92 ? 3.919 -5.829 -14.107 1.00 93.56 92 ILE A C 1
ATOM 680 O O . ILE A 1 92 ? 3.724 -7.042 -14.136 1.00 93.56 92 ILE A O 1
ATOM 684 N N . LEU A 1 93 ? 5.060 -5.300 -14.565 1.00 93.06 93 LEU A N 1
ATOM 685 C CA . LEU A 1 93 ? 6.145 -6.115 -15.128 1.00 93.06 93 LEU A CA 1
ATOM 686 C C . LEU A 1 93 ? 6.801 -7.045 -14.094 1.00 93.06 93 LEU A C 1
ATOM 688 O O . LEU A 1 93 ? 7.275 -8.124 -14.467 1.00 93.06 93 LEU A O 1
ATOM 692 N N . CYS A 1 94 ? 6.811 -6.657 -12.814 1.00 91.88 94 CYS A N 1
ATOM 693 C CA . CYS A 1 94 ? 7.233 -7.513 -11.699 1.00 91.88 94 CYS A CA 1
ATOM 694 C C . CYS A 1 94 ? 6.281 -8.696 -11.454 1.00 91.88 94 CYS A C 1
ATOM 696 O O . CYS A 1 94 ? 6.680 -9.652 -10.787 1.00 91.88 94 CYS A O 1
ATOM 698 N N . GLY A 1 95 ? 5.078 -8.657 -12.032 1.00 91.00 95 GLY A N 1
ATOM 699 C CA . GLY A 1 95 ? 3.973 -9.568 -11.762 1.00 91.00 95 GLY A CA 1
ATOM 700 C C . GLY A 1 95 ? 3.021 -8.994 -10.715 1.00 91.00 95 GLY A C 1
ATOM 701 O O . GLY A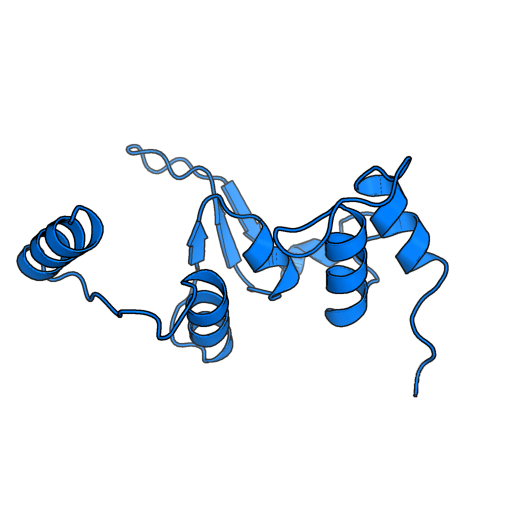 1 95 ? 3.453 -8.362 -9.753 1.00 91.00 95 GLY A O 1
ATOM 702 N N . CYS A 1 96 ? 1.730 -9.230 -10.916 1.00 90.44 96 CYS A N 1
ATOM 703 C CA . CYS A 1 96 ? 0.662 -8.901 -9.978 1.00 90.44 96 CYS A CA 1
ATOM 704 C C . CYS A 1 96 ? -0.422 -9.984 -10.026 1.00 90.44 96 CYS A C 1
ATOM 706 O O . CYS A 1 96 ? -0.373 -10.881 -10.871 1.00 90.44 96 CYS A O 1
ATOM 708 N N . ASP A 1 97 ? -1.434 -9.875 -9.173 1.00 88.31 97 ASP A N 1
ATOM 709 C CA . ASP A 1 97 ? -2.522 -10.858 -9.091 1.00 88.31 97 ASP A CA 1
ATOM 710 C C . ASP A 1 97 ? -3.288 -11.047 -10.410 1.00 88.31 97 ASP A C 1
ATOM 712 O O . ASP A 1 97 ? -3.862 -12.105 -10.666 1.00 88.31 97 ASP A O 1
ATOM 716 N N . PHE A 1 98 ? -3.264 -10.039 -11.284 1.00 88.19 98 PHE A N 1
ATOM 717 C CA . PHE A 1 98 ? -3.943 -10.075 -12.579 1.00 88.19 98 PHE A CA 1
ATOM 718 C C . PHE A 1 98 ? -3.076 -10.638 -13.708 1.00 88.19 98 PHE A C 1
ATOM 720 O O . PHE A 1 98 ? -3.609 -11.145 -14.696 1.00 88.19 98 PHE A O 1
ATOM 727 N N . LEU A 1 99 ? -1.751 -10.503 -13.610 1.00 90.81 99 LEU A N 1
ATOM 728 C CA . LEU A 1 99 ? -0.819 -10.808 -14.693 1.00 90.81 99 LEU A CA 1
ATOM 729 C C . LEU A 1 99 ? 0.446 -11.463 -14.148 1.00 90.81 99 LEU A C 1
ATOM 731 O O . LEU A 1 99 ? 1.145 -10.916 -13.294 1.00 90.81 99 LEU A O 1
ATOM 735 N N . ALA A 1 100 ? 0.793 -12.615 -14.722 1.00 88.94 100 ALA A N 1
ATOM 736 C CA . ALA A 1 100 ? 2.055 -13.266 -14.423 1.00 88.94 100 ALA A CA 1
ATOM 737 C C . ALA A 1 100 ? 3.238 -12.349 -14.766 1.00 88.94 100 ALA A C 1
ATOM 739 O O . ALA A 1 100 ? 3.234 -11.623 -15.763 1.00 88.94 100 ALA A O 1
ATOM 740 N N . ARG A 1 101 ? 4.288 -12.436 -13.948 1.00 90.25 101 ARG A N 1
ATOM 741 C CA . ARG A 1 101 ? 5.551 -11.736 -14.183 1.00 90.25 101 ARG A CA 1
ATOM 742 C C . ARG A 1 101 ? 6.114 -12.068 -15.564 1.00 90.25 101 ARG A C 1
ATOM 744 O O . ARG A 1 101 ? 6.165 -13.235 -15.957 1.00 90.25 101 ARG A O 1
ATOM 751 N N . VAL A 1 102 ? 6.653 -11.060 -16.246 1.00 88.25 102 VAL A N 1
ATOM 752 C CA . VAL A 1 102 ? 7.374 -11.265 -17.508 1.00 88.25 102 VAL A CA 1
ATOM 753 C C . VAL A 1 102 ? 8.620 -12.122 -17.261 1.00 88.25 102 VAL A C 1
ATOM 755 O O . VAL A 1 102 ? 9.434 -11.831 -16.380 1.00 88.25 102 VAL A O 1
ATOM 758 N N . TRP A 1 103 ? 8.781 -13.198 -18.034 1.00 86.75 103 TRP A N 1
ATOM 759 C CA . TRP A 1 103 ? 9.902 -14.122 -17.870 1.00 86.75 103 TRP A CA 1
ATOM 760 C C . TRP A 1 103 ? 11.254 -13.399 -17.986 1.00 86.75 103 TRP A C 1
ATOM 762 O O . TRP A 1 103 ? 11.467 -12.578 -18.875 1.00 86.75 103 TRP A O 1
ATOM 772 N N . GLY A 1 104 ? 12.180 -13.701 -17.070 1.00 86.06 104 GLY A N 1
ATOM 773 C CA . GLY A 1 104 ? 13.509 -13.082 -17.048 1.00 86.06 104 GLY A CA 1
ATOM 774 C C . GLY A 1 104 ? 13.546 -11.624 -16.559 1.00 86.06 104 GLY A C 1
ATOM 775 O O . GLY A 1 104 ? 14.567 -10.950 -16.753 1.00 86.06 104 GLY A O 1
ATOM 776 N N . THR A 1 105 ? 12.469 -11.136 -15.932 1.00 89.00 105 THR A N 1
ATOM 777 C CA . THR A 1 105 ? 12.377 -9.790 -15.345 1.00 89.00 105 THR A CA 1
ATOM 778 C C . THR A 1 105 ? 12.421 -9.859 -13.818 1.00 89.00 105 THR A C 1
ATOM 780 O O . THR A 1 105 ? 11.523 -10.402 -13.183 1.00 89.00 105 THR A O 1
ATOM 783 N N . SER A 1 106 ? 13.482 -9.319 -13.213 1.00 90.81 106 SER A N 1
ATOM 784 C CA . SER A 1 106 ? 13.521 -9.015 -11.776 1.00 90.81 106 SER A CA 1
ATOM 785 C C . SER A 1 106 ? 12.872 -7.652 -11.504 1.00 90.81 106 SER A C 1
ATOM 787 O O . SER A 1 106 ? 12.748 -6.862 -12.444 1.00 90.81 106 SER A O 1
ATOM 789 N N . PRO A 1 107 ? 12.515 -7.325 -10.247 1.00 90.62 107 PRO A N 1
ATOM 790 C CA . PRO A 1 107 ? 12.024 -5.992 -9.912 1.00 90.62 107 PRO A CA 1
ATOM 791 C C . PRO A 1 107 ? 12.953 -4.872 -10.388 1.00 90.62 107 PRO A C 1
ATOM 793 O O . PRO A 1 107 ? 12.524 -3.998 -11.136 1.00 90.62 107 PRO A O 1
ATOM 796 N N . ASP A 1 108 ? 14.250 -4.955 -10.090 1.00 91.62 108 ASP A N 1
ATOM 797 C CA . ASP A 1 108 ? 15.223 -3.952 -10.543 1.00 91.62 108 ASP A CA 1
ATOM 798 C C . ASP A 1 108 ? 15.234 -3.802 -12.067 1.00 91.62 108 ASP A C 1
ATOM 800 O O . ASP A 1 108 ? 15.258 -2.688 -12.592 1.00 91.62 108 ASP A O 1
ATOM 804 N N . LYS A 1 109 ? 15.155 -4.923 -12.796 1.00 93.12 109 LYS A N 1
ATOM 805 C CA . LYS A 1 109 ? 15.119 -4.913 -14.259 1.00 93.12 109 LYS A CA 1
ATOM 806 C C . LYS A 1 109 ? 13.821 -4.301 -14.789 1.00 93.12 109 LYS A C 1
ATOM 808 O O . LYS A 1 109 ? 13.883 -3.557 -15.761 1.00 93.12 109 LYS A O 1
ATOM 813 N N . ALA A 1 110 ? 12.674 -4.559 -14.160 1.00 93.94 110 ALA A N 1
ATOM 814 C CA . ALA A 1 110 ? 11.402 -3.931 -14.522 1.00 93.94 110 ALA A CA 1
ATOM 815 C C . ALA A 1 110 ? 11.477 -2.405 -14.384 1.00 93.94 110 ALA A C 1
ATOM 817 O O . ALA A 1 110 ? 11.197 -1.681 -15.341 1.00 93.94 110 ALA A O 1
ATOM 818 N N . PHE A 1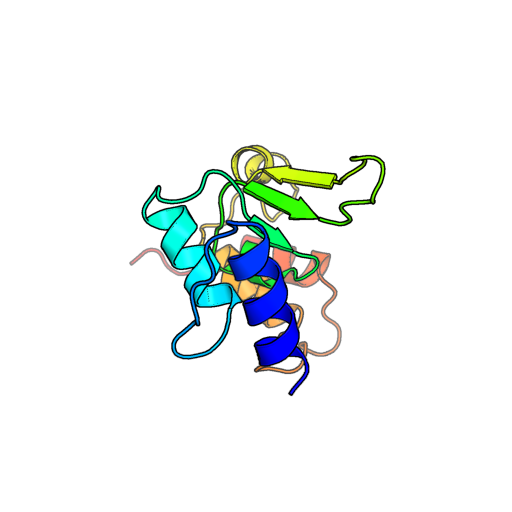 111 ? 11.934 -1.917 -13.228 1.00 94.06 111 PHE A N 1
ATOM 819 C CA . PHE A 1 111 ? 12.089 -0.482 -12.981 1.00 94.06 111 PHE A CA 1
ATOM 820 C C . PHE A 1 111 ? 13.114 0.159 -13.927 1.00 94.06 111 PHE A C 1
ATOM 822 O O . PHE A 1 111 ? 12.863 1.240 -14.457 1.00 94.06 111 PHE A O 1
ATOM 829 N N . GLN A 1 112 ? 14.229 -0.518 -14.217 1.00 94.00 112 GLN A N 1
ATOM 830 C CA . GLN A 1 112 ? 15.207 -0.060 -15.211 1.00 94.00 112 GLN A CA 1
ATOM 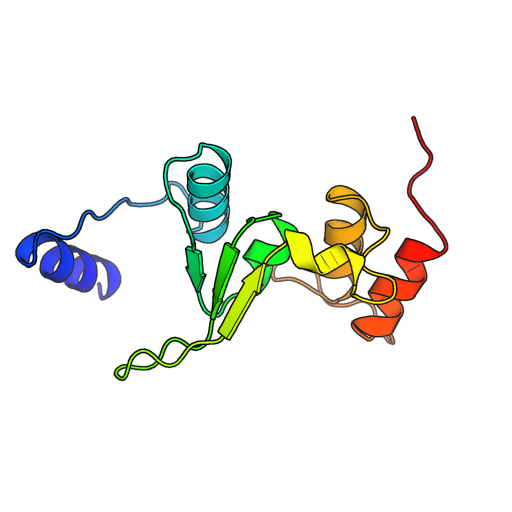831 C C . GLN A 1 112 ? 14.627 0.024 -16.626 1.00 94.00 112 GLN A C 1
ATOM 833 O O . GLN A 1 112 ? 14.899 0.992 -17.336 1.00 94.00 112 GLN A O 1
ATOM 838 N N . LEU A 1 113 ? 13.856 -0.979 -17.053 1.00 92.75 113 LEU A N 1
ATOM 839 C CA . LEU A 1 113 ? 13.265 -1.026 -18.392 1.00 92.75 113 LEU A CA 1
ATOM 840 C C . LEU A 1 113 ? 12.283 0.123 -18.607 1.00 92.75 113 LEU A C 1
ATOM 842 O O . LEU A 1 113 ? 12.367 0.800 -19.633 1.00 92.75 113 LEU A O 1
ATOM 846 N N . VAL A 1 114 ? 11.413 0.374 -17.628 1.00 93.38 114 VAL A N 1
ATOM 847 C CA . VAL A 1 114 ? 10.445 1.475 -17.695 1.00 93.38 114 VAL A CA 1
ATOM 848 C C . VAL A 1 114 ? 11.143 2.831 -17.612 1.00 93.38 114 VAL A C 1
ATOM 850 O O . VAL A 1 114 ? 10.810 3.730 -18.375 1.00 93.38 114 VAL A O 1
ATOM 853 N N . ALA A 1 115 ? 12.161 2.984 -16.760 1.00 91.81 115 ALA A N 1
ATOM 854 C CA . ALA A 1 115 ? 12.919 4.235 -16.673 1.00 91.81 115 ALA A CA 1
ATOM 855 C C . ALA A 1 115 ? 13.652 4.593 -17.980 1.00 91.81 115 ALA A C 1
ATOM 857 O O . ALA A 1 115 ? 13.839 5.771 -18.271 1.00 91.81 115 ALA A O 1
ATOM 858 N N . ARG A 1 116 ? 14.070 3.591 -18.766 1.00 91.25 116 ARG A N 1
ATOM 859 C CA . ARG A 1 116 ? 14.714 3.783 -20.079 1.00 91.25 116 ARG A CA 1
ATOM 860 C C . ARG A 1 116 ? 13.723 4.041 -21.212 1.00 91.25 116 ARG A C 1
ATOM 862 O O . ARG A 1 116 ? 14.119 4.607 -22.224 1.00 91.25 116 ARG A O 1
ATOM 869 N N . ASN A 1 117 ? 12.474 3.613 -21.048 1.00 87.31 117 ASN A N 1
ATOM 870 C CA . ASN A 1 117 ? 11.412 3.747 -22.042 1.00 87.31 117 ASN A CA 1
ATOM 871 C C . ASN A 1 117 ? 10.187 4.401 -21.387 1.00 87.31 117 ASN A C 1
ATOM 873 O O . ASN A 1 117 ? 9.164 3.735 -21.207 1.00 87.31 117 ASN A O 1
ATOM 877 N N . PRO A 1 118 ? 10.300 5.671 -20.954 1.00 72.38 118 PRO A N 1
ATOM 878 C CA . PRO A 1 118 ? 9.158 6.376 -20.398 1.00 72.38 118 PRO A CA 1
ATOM 879 C C . PRO A 1 118 ? 8.044 6.468 -21.447 1.00 72.38 118 PRO A C 1
ATOM 881 O O . PRO A 1 118 ? 8.313 6.518 -22.647 1.00 72.38 118 PRO A O 1
ATOM 884 N N . GLU A 1 119 ? 6.795 6.477 -20.977 1.00 71.56 119 GLU A N 1
ATOM 885 C CA . GLU A 1 119 ? 5.621 6.699 -21.829 1.00 71.56 119 GLU A CA 1
ATOM 886 C C . GLU A 1 119 ? 5.845 7.938 -22.715 1.00 71.56 119 GLU A C 1
ATOM 888 O O . GLU A 1 119 ? 6.415 8.924 -22.227 1.00 71.56 119 GLU A O 1
ATOM 893 N N . PRO A 1 120 ? 5.392 7.931 -23.983 1.00 58.19 120 PRO A N 1
ATOM 894 C CA . PRO A 1 120 ? 5.376 9.145 -24.782 1.00 58.19 120 PRO A CA 1
ATOM 895 C C . PRO A 1 120 ? 4.601 10.210 -24.007 1.00 58.19 120 PRO A C 1
ATOM 897 O O . PRO A 1 120 ? 3.458 9.985 -23.605 1.00 58.19 120 PRO A O 1
ATOM 900 N N . THR A 1 121 ? 5.221 11.361 -23.763 1.00 56.53 121 THR A N 1
ATOM 901 C CA . THR A 1 121 ? 4.487 12.530 -23.281 1.00 56.53 121 THR A CA 1
ATOM 902 C C . THR A 1 121 ? 3.433 12.866 -24.329 1.00 56.53 121 THR A C 1
ATOM 904 O O . THR A 1 121 ? 3.797 13.142 -25.473 1.00 56.53 121 THR A O 1
ATOM 907 N N . ALA A 1 122 ? 2.160 12.755 -23.942 1.00 46.47 122 ALA A N 1
ATOM 908 C CA . ALA A 1 122 ? 1.022 13.188 -24.747 1.00 46.47 122 ALA A CA 1
ATOM 909 C C . ALA A 1 122 ? 1.113 14.681 -25.086 1.00 46.47 122 ALA A C 1
ATOM 911 O O . ALA A 1 122 ? 1.627 15.445 -24.233 1.00 46.47 122 ALA A O 1
#